Protein AF-A0A354BLD5-F1 (afdb_monomer)

Structure (mmCIF, N/CA/C/O backbone):
data_AF-A0A354BLD5-F1
#
_entry.id   AF-A0A354BLD5-F1
#
loop_
_atom_site.group_PDB
_atom_site.id
_atom_site.type_symbol
_atom_site.label_atom_id
_atom_site.label_alt_id
_atom_site.label_comp_id
_atom_site.label_asym_id
_atom_site.label_entity_id
_atom_site.label_seq_id
_atom_site.pdbx_PDB_ins_code
_atom_site.Cartn_x
_atom_site.Cartn_y
_atom_site.Cartn_z
_atom_site.occupancy
_atom_site.B_iso_or_equiv
_atom_site.auth_seq_id
_atom_site.auth_comp_id
_atom_site.auth_asym_id
_atom_site.auth_atom_id
_atom_site.pdbx_PDB_model_num
ATOM 1 N N . GLN A 1 1 ? -12.205 -11.275 2.507 1.00 87.06 1 GLN A N 1
ATOM 2 C CA . GLN A 1 1 ? -12.228 -12.697 2.923 1.00 87.06 1 GLN A CA 1
ATOM 3 C C . GLN A 1 1 ? -11.102 -13.007 3.904 1.00 87.06 1 GLN A C 1
ATOM 5 O O . GLN A 1 1 ? -11.421 -13.140 5.073 1.00 87.06 1 GLN A O 1
ATOM 10 N N . LEU A 1 2 ? -9.819 -13.063 3.502 1.00 96.81 2 LEU A N 1
ATOM 11 C CA . LEU A 1 2 ? -8.726 -13.361 4.452 1.00 96.81 2 LEU A CA 1
ATOM 12 C C . LEU A 1 2 ? -8.597 -12.324 5.577 1.00 96.81 2 LEU A C 1
ATOM 14 O O . LEU A 1 2 ? -8.556 -12.723 6.730 1.00 96.81 2 LEU A O 1
ATOM 18 N N . PHE A 1 3 ? -8.608 -11.025 5.259 1.00 97.31 3 PHE A N 1
ATOM 19 C CA . PHE A 1 3 ? -8.586 -9.953 6.269 1.00 97.31 3 PHE A CA 1
ATOM 20 C C . PHE A 1 3 ? -9.708 -10.126 7.305 1.00 97.31 3 PHE A C 1
ATOM 22 O O . PHE A 1 3 ? -9.478 -10.157 8.505 1.00 97.31 3 PHE A O 1
ATOM 29 N N . ASP A 1 4 ? -10.942 -10.343 6.848 1.00 96.69 4 ASP A N 1
ATOM 30 C CA . ASP A 1 4 ? -12.082 -10.503 7.757 1.00 96.69 4 ASP A CA 1
ATOM 31 C C . ASP A 1 4 ? -11.940 -11.761 8.640 1.00 96.69 4 ASP A C 1
ATOM 33 O O . ASP A 1 4 ? -12.308 -11.750 9.814 1.00 96.69 4 ASP A O 1
ATOM 37 N N . GLN A 1 5 ? -11.367 -12.838 8.091 1.00 98.00 5 GLN A N 1
ATOM 38 C CA . GLN A 1 5 ? -11.119 -14.095 8.804 1.00 98.00 5 GLN A CA 1
ATOM 39 C C . GLN A 1 5 ? -9.977 -13.992 9.823 1.00 98.00 5 GLN A C 1
ATOM 41 O O . GLN A 1 5 ? -10.000 -14.700 10.827 1.00 98.00 5 GLN A O 1
ATOM 46 N N . THR A 1 6 ? -9.001 -13.108 9.601 1.00 97.56 6 THR A N 1
ATOM 47 C CA . THR A 1 6 ? -7.837 -12.921 10.481 1.00 97.56 6 THR A CA 1
ATOM 48 C C . THR A 1 6 ? -7.955 -11.701 11.394 1.00 97.56 6 THR A C 1
ATOM 50 O O . THR A 1 6 ? -6.990 -11.353 12.076 1.00 97.56 6 THR A O 1
ATOM 53 N N . LYS A 1 7 ? -9.153 -11.106 11.512 1.00 96.75 7 LYS A N 1
ATOM 54 C CA . LYS A 1 7 ? -9.417 -9.928 12.360 1.00 96.75 7 LYS A CA 1
ATOM 55 C C . LYS A 1 7 ? -8.955 -10.083 13.810 1.00 96.75 7 LYS A C 1
ATOM 57 O O . LYS A 1 7 ? -8.505 -9.113 14.413 1.00 96.75 7 LYS A O 1
ATOM 62 N N . ARG A 1 8 ? -9.031 -11.303 14.355 1.00 97.06 8 ARG A N 1
ATOM 63 C CA . ARG A 1 8 ? -8.564 -11.635 15.714 1.00 97.06 8 ARG A CA 1
ATOM 64 C C . ARG A 1 8 ? -7.042 -11.622 15.869 1.00 97.06 8 ARG A C 1
ATOM 66 O O . ARG A 1 8 ? -6.572 -11.454 16.980 1.00 97.06 8 ARG A O 1
ATOM 73 N N . GLU A 1 9 ? -6.293 -11.789 14.784 1.00 97.56 9 GLU A N 1
ATOM 74 C CA . GLU A 1 9 ? -4.828 -11.811 14.811 1.00 97.56 9 GLU A CA 1
ATOM 75 C C . GLU A 1 9 ? -4.268 -10.402 14.619 1.00 97.56 9 GLU A C 1
ATOM 77 O O . GLU A 1 9 ? -3.442 -9.928 15.398 1.00 97.56 9 GLU A O 1
ATOM 82 N N . HIS A 1 10 ? -4.745 -9.690 13.594 1.00 96.19 10 HIS A N 1
ATOM 83 C CA . HIS A 1 10 ? -4.192 -8.381 13.252 1.00 96.19 10 HIS A CA 1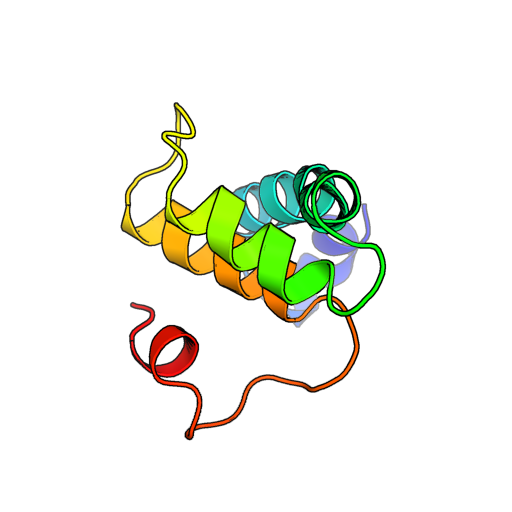
ATOM 84 C C . HIS A 1 10 ? -4.815 -7.219 14.028 1.00 96.19 10 HIS A C 1
ATOM 86 O O . HIS A 1 10 ? -4.218 -6.151 14.069 1.00 96.19 10 HIS A O 1
ATOM 92 N N . HIS A 1 11 ? -6.012 -7.376 14.606 1.00 97.12 11 HIS A N 1
ATOM 93 C CA . HIS A 1 11 ? -6.722 -6.343 15.383 1.00 97.12 11 HIS A CA 1
ATOM 94 C C . HIS A 1 11 ? -7.032 -5.023 14.637 1.00 97.12 11 HIS A C 1
ATOM 96 O O . HIS A 1 11 ? -7.600 -4.100 15.212 1.00 97.12 11 HIS A O 1
ATOM 102 N N . LEU A 1 12 ? -6.692 -4.929 13.350 1.00 97.00 12 LEU A N 1
ATOM 103 C CA . LEU A 1 12 ? -6.996 -3.787 12.484 1.00 97.00 12 LEU A CA 1
ATOM 104 C C . LEU A 1 12 ? -8.504 -3.591 12.220 1.00 97.00 12 LEU A C 1
ATOM 106 O O . LEU A 1 12 ? -9.274 -4.551 12.120 1.00 97.00 12 LEU A O 1
ATOM 110 N N . GLY A 1 13 ? -8.894 -2.321 12.076 1.00 96.25 13 GLY A N 1
ATOM 111 C CA . GLY A 1 13 ? -10.266 -1.877 11.811 1.00 96.25 13 GLY A CA 1
ATOM 112 C C . GLY A 1 13 ? -10.602 -1.679 10.329 1.00 96.25 13 GLY A C 1
ATOM 113 O O . GLY A 1 13 ? -9.846 -2.059 9.433 1.00 96.25 13 GLY A O 1
ATOM 114 N N . ASP A 1 14 ? -11.752 -1.052 10.081 1.00 96.25 14 ASP A N 1
ATOM 115 C CA . ASP A 1 14 ? -12.339 -0.935 8.741 1.00 96.25 14 ASP A CA 1
ATOM 116 C C . ASP A 1 14 ? -11.519 -0.042 7.798 1.00 96.25 14 ASP A C 1
ATOM 118 O O . ASP A 1 14 ? -11.453 -0.318 6.606 1.00 96.25 14 ASP A O 1
ATOM 122 N N . GLN A 1 15 ? -10.815 0.970 8.313 1.00 96.25 15 GLN A N 1
ATOM 123 C CA . GLN A 1 15 ? -9.932 1.806 7.490 1.00 96.25 15 GLN A CA 1
ATOM 124 C C . GLN A 1 15 ? -8.790 0.988 6.867 1.00 96.25 15 GLN A C 1
ATOM 126 O O . GLN A 1 15 ? -8.557 1.063 5.664 1.00 96.25 15 GLN A O 1
ATOM 131 N N . ALA A 1 16 ? -8.140 0.120 7.648 1.00 97.38 16 ALA A N 1
ATOM 132 C CA . ALA A 1 16 ? -7.098 -0.767 7.133 1.00 97.38 16 ALA A CA 1
ATOM 133 C C . ALA A 1 16 ? -7.645 -1.799 6.138 1.00 97.38 16 ALA A C 1
ATOM 135 O O . ALA A 1 16 ? -6.957 -2.168 5.185 1.00 97.38 16 ALA A O 1
ATOM 136 N N . ARG A 1 17 ? -8.896 -2.240 6.333 1.00 97.56 17 ARG A N 1
ATOM 137 C CA . ARG A 1 17 ? -9.604 -3.078 5.360 1.00 97.56 17 ARG A CA 1
ATOM 138 C C . ARG A 1 17 ? -9.753 -2.344 4.028 1.00 97.56 17 ARG A C 1
ATOM 140 O O . ARG A 1 17 ? -9.433 -2.917 2.992 1.00 97.56 17 ARG A O 1
ATOM 147 N N . THR A 1 18 ? -10.193 -1.086 4.071 1.00 96.62 18 THR A N 1
ATOM 148 C CA . THR A 1 18 ? -10.322 -0.218 2.896 1.00 96.62 18 THR A CA 1
ATOM 149 C C . THR A 1 18 ? -8.974 -0.027 2.210 1.00 96.62 18 THR A C 1
ATOM 151 O O . THR A 1 18 ? -8.871 -0.267 1.010 1.00 96.62 18 THR A O 1
ATOM 154 N N . TRP A 1 19 ? -7.909 0.306 2.945 1.00 97.75 19 TRP A N 1
ATOM 155 C CA . TRP A 1 19 ? -6.570 0.440 2.360 1.00 97.75 19 TRP A CA 1
ATOM 156 C C . TRP A 1 19 ? -6.107 -0.830 1.647 1.00 97.75 19 TRP A C 1
ATOM 158 O O . TRP A 1 19 ? -5.599 -0.770 0.526 1.00 97.75 19 TRP A O 1
ATOM 168 N N . LEU A 1 20 ? -6.312 -1.990 2.277 1.00 98.00 20 LEU A N 1
ATOM 169 C CA . LEU A 1 20 ? -5.965 -3.274 1.680 1.00 98.00 20 LEU A CA 1
ATOM 170 C C . LEU A 1 20 ? -6.788 -3.555 0.417 1.00 98.00 20 LEU A C 1
ATOM 172 O O . LEU A 1 20 ? -6.246 -4.095 -0.542 1.00 98.00 20 LEU A O 1
ATOM 176 N N . GLU A 1 21 ? -8.068 -3.186 0.398 1.00 97.31 21 GLU A N 1
ATOM 177 C CA . GLU A 1 21 ? -8.951 -3.345 -0.760 1.00 97.31 21 GLU A CA 1
ATOM 178 C C . GLU A 1 21 ? -8.483 -2.491 -1.949 1.00 97.31 21 GLU A C 1
ATOM 180 O O . GLU A 1 21 ? -8.278 -3.028 -3.040 1.00 97.31 21 GLU A O 1
ATOM 185 N N . TYR A 1 22 ? -8.191 -1.204 -1.727 1.00 97.88 22 TYR A N 1
ATOM 186 C CA . TYR A 1 22 ? -7.610 -0.334 -2.757 1.00 97.88 22 TYR A CA 1
ATOM 187 C C . TYR A 1 22 ? -6.271 -0.875 -3.271 1.00 97.88 22 TYR A C 1
ATOM 189 O O . TYR A 1 22 ? -6.066 -0.991 -4.481 1.00 97.88 22 TYR A O 1
ATOM 197 N N . ALA A 1 23 ? -5.362 -1.258 -2.370 1.00 98.12 23 ALA A N 1
ATOM 198 C CA . ALA A 1 23 ? -4.057 -1.780 -2.757 1.00 98.12 23 ALA A CA 1
ATOM 199 C C . ALA A 1 23 ? -4.176 -3.103 -3.531 1.00 98.12 23 ALA A C 1
ATOM 201 O O . ALA A 1 23 ? -3.472 -3.300 -4.519 1.00 98.12 23 ALA A O 1
ATOM 202 N N . ALA A 1 24 ? -5.092 -3.992 -3.135 1.00 98.06 24 ALA A N 1
ATOM 203 C CA . ALA A 1 24 ? -5.344 -5.252 -3.828 1.00 98.06 24 ALA A CA 1
ATOM 204 C C . ALA A 1 24 ? -5.897 -5.040 -5.244 1.00 98.06 24 ALA A C 1
ATOM 206 O O . ALA A 1 24 ? -5.547 -5.800 -6.143 1.00 98.06 24 ALA A O 1
ATOM 207 N N . ILE A 1 25 ? -6.696 -3.998 -5.478 1.00 97.75 25 ILE A N 1
ATOM 208 C CA . ILE A 1 25 ? -7.169 -3.647 -6.825 1.00 97.75 25 ILE A CA 1
ATOM 209 C C . ILE A 1 25 ? -6.028 -3.059 -7.671 1.00 97.75 25 ILE A C 1
ATOM 211 O O . ILE A 1 25 ? -5.897 -3.382 -8.850 1.00 97.75 25 ILE A O 1
ATOM 215 N N . LEU A 1 26 ? -5.181 -2.216 -7.075 1.00 97.94 26 LEU A N 1
ATOM 216 C CA . LEU A 1 26 ? -4.222 -1.387 -7.813 1.00 97.94 26 LEU A CA 1
ATOM 217 C C . LEU A 1 26 ? -2.805 -1.975 -7.923 1.00 97.94 26 LEU A C 1
ATOM 219 O O . LEU A 1 26 ? -2.008 -1.456 -8.700 1.00 97.94 26 LEU A O 1
ATOM 223 N N . HIS A 1 27 ? -2.458 -3.040 -7.190 1.00 98.38 27 HIS A N 1
ATOM 224 C CA . HIS A 1 27 ? -1.073 -3.539 -7.086 1.00 98.38 27 HIS A CA 1
ATOM 225 C C . HIS A 1 27 ? -0.383 -3.855 -8.427 1.00 98.38 27 HIS A C 1
ATOM 227 O O . HIS A 1 27 ? 0.845 -3.772 -8.526 1.00 98.38 27 HIS A O 1
ATOM 233 N N . ASP A 1 28 ? -1.163 -4.169 -9.462 1.00 98.25 28 ASP A N 1
ATOM 234 C CA . ASP A 1 28 ? -0.678 -4.537 -10.789 1.00 98.25 28 ASP A CA 1
ATOM 235 C C . ASP A 1 28 ? -0.740 -3.399 -11.823 1.00 98.25 28 ASP A C 1
ATOM 237 O O . ASP A 1 28 ? -0.240 -3.558 -12.936 1.00 98.25 28 ASP A O 1
ATOM 241 N N . VAL A 1 29 ? -1.232 -2.206 -11.464 1.00 98.25 29 VAL A N 1
ATOM 242 C CA . VAL A 1 29 ? -1.326 -1.060 -12.395 1.00 98.25 29 VAL A CA 1
ATOM 243 C C . VAL A 1 29 ? 0.032 -0.679 -13.007 1.00 98.25 29 VAL A C 1
ATOM 245 O O . VAL A 1 29 ? 0.121 -0.237 -14.152 1.00 98.25 29 VAL A O 1
ATOM 248 N N . GLY A 1 30 ? 1.126 -0.943 -12.285 1.00 98.31 30 GLY A N 1
ATOM 249 C CA . GLY A 1 30 ? 2.491 -0.726 -12.761 1.00 98.31 30 GLY A CA 1
ATOM 250 C C . GLY A 1 30 ? 2.909 -1.584 -13.963 1.00 98.31 30 GLY A C 1
ATOM 251 O O . GLY A 1 30 ? 3.895 -1.241 -14.619 1.00 98.31 30 GLY A O 1
ATOM 252 N N . TYR A 1 31 ? 2.180 -2.658 -14.297 1.00 98.31 31 TYR A N 1
ATOM 253 C CA . TYR A 1 31 ? 2.444 -3.452 -15.505 1.00 98.31 31 TYR A CA 1
ATOM 254 C C . TYR A 1 31 ? 2.246 -2.652 -16.794 1.00 98.31 31 TYR A C 1
ATOM 256 O O . TYR A 1 31 ? 2.926 -2.937 -17.779 1.00 98.31 31 TYR A O 1
ATOM 264 N N . HIS A 1 32 ? 1.387 -1.627 -16.779 1.00 97.38 32 HIS A N 1
ATOM 265 C CA . HIS A 1 32 ? 1.213 -0.719 -17.915 1.00 97.38 32 HIS A CA 1
ATOM 266 C C . HIS A 1 32 ? 2.454 0.141 -18.193 1.00 97.38 32 HIS A C 1
ATOM 268 O O . HIS A 1 32 ? 2.607 0.639 -19.304 1.00 97.38 32 HIS A O 1
ATOM 274 N N . ILE A 1 33 ? 3.350 0.294 -17.209 1.00 97.75 33 ILE A N 1
ATOM 275 C CA . ILE A 1 33 ? 4.642 0.968 -17.382 1.00 97.75 33 ILE A CA 1
ATOM 276 C C . ILE A 1 33 ? 5.709 -0.051 -17.779 1.00 97.75 33 ILE A C 1
ATOM 278 O O . ILE A 1 33 ? 6.353 0.081 -18.820 1.00 97.75 33 ILE A O 1
ATOM 282 N N . ASN A 1 34 ? 5.935 -1.059 -16.931 1.00 97.69 34 ASN A N 1
ATOM 283 C CA . ASN A 1 34 ? 6.922 -2.103 -17.183 1.00 97.69 34 ASN A CA 1
ATOM 284 C C . ASN A 1 34 ? 6.659 -3.335 -16.299 1.00 97.69 34 ASN A C 1
ATOM 286 O O . ASN A 1 34 ? 6.535 -3.197 -15.078 1.00 97.69 34 ASN A O 1
ATOM 290 N N . PRO A 1 35 ? 6.678 -4.561 -16.856 1.00 97.38 35 PRO A N 1
ATOM 291 C CA . PRO A 1 35 ? 6.627 -5.783 -16.052 1.00 97.38 35 PRO A CA 1
ATOM 292 C C . PRO A 1 35 ? 7.786 -5.920 -15.054 1.00 97.38 35 PRO A C 1
ATOM 294 O O . PRO A 1 35 ? 7.647 -6.500 -13.970 1.00 97.38 35 PRO A O 1
ATOM 297 N N . ARG A 1 36 ? 8.968 -5.391 -15.392 1.00 97.62 36 ARG A N 1
ATOM 298 C CA . ARG A 1 36 ? 10.092 -5.328 -14.458 1.00 97.62 36 ARG A CA 1
ATOM 299 C C . ARG A 1 36 ? 9.801 -4.268 -13.408 1.00 97.62 36 ARG A C 1
ATOM 301 O O . ARG A 1 36 ? 9.574 -3.114 -13.723 1.00 97.62 36 ARG A O 1
ATOM 308 N N . GLN A 1 37 ? 9.898 -4.672 -12.143 1.00 97.19 37 GLN A N 1
ATOM 309 C CA . GLN A 1 37 ? 9.685 -3.787 -10.993 1.00 97.19 37 GLN A CA 1
ATOM 310 C C . GLN A 1 37 ? 8.284 -3.148 -10.951 1.00 97.19 37 GLN A C 1
ATOM 312 O O . GLN A 1 37 ? 8.122 -2.090 -10.353 1.00 97.19 37 GLN A O 1
ATOM 317 N N . HIS A 1 38 ? 7.267 -3.823 -11.504 1.00 98.25 38 HIS A N 1
ATOM 318 C CA . HIS A 1 38 ? 5.897 -3.301 -11.592 1.00 98.25 38 HIS A CA 1
ATOM 319 C C . HIS A 1 38 ? 5.337 -2.801 -10.250 1.00 98.25 38 HIS A C 1
ATOM 321 O O . HIS A 1 38 ? 4.722 -1.753 -10.208 1.00 98.25 38 HIS A O 1
ATOM 327 N N . HIS A 1 39 ? 5.639 -3.470 -9.136 1.00 98.38 39 HIS A N 1
ATOM 328 C CA . HIS A 1 39 ? 5.294 -3.034 -7.775 1.00 98.38 39 HIS A CA 1
ATOM 329 C C . HIS A 1 39 ? 5.821 -1.629 -7.405 1.00 98.38 39 HIS A C 1
ATOM 331 O O . HIS A 1 39 ? 5.140 -0.873 -6.718 1.00 98.38 39 HIS A O 1
ATOM 337 N N . LYS A 1 40 ? 7.006 -1.226 -7.889 1.00 98.38 40 LYS A N 1
ATOM 338 C CA . LYS A 1 40 ? 7.522 0.144 -7.699 1.00 98.38 40 LYS A CA 1
ATOM 339 C C . LYS A 1 40 ? 6.815 1.153 -8.603 1.00 98.38 40 LYS A C 1
ATOM 341 O O . LYS A 1 40 ? 6.641 2.302 -8.217 1.00 98.38 40 LYS A O 1
ATOM 346 N N . HIS A 1 41 ? 6.417 0.725 -9.795 1.00 98.50 41 HIS A N 1
ATOM 347 C CA . HIS A 1 41 ? 5.619 1.540 -10.706 1.00 98.50 41 HIS A CA 1
ATOM 348 C C . HIS A 1 41 ? 4.189 1.723 -10.185 1.00 98.50 41 HIS A C 1
ATOM 350 O O . HIS A 1 41 ? 3.671 2.830 -10.239 1.00 98.50 41 HIS A O 1
ATOM 356 N N . ALA A 1 42 ? 3.594 0.679 -9.604 1.00 98.56 42 ALA A N 1
ATOM 357 C CA . ALA A 1 42 ? 2.309 0.744 -8.922 1.00 98.56 42 ALA A CA 1
ATOM 358 C C . ALA A 1 42 ? 2.369 1.721 -7.743 1.00 98.56 42 ALA A C 1
ATOM 360 O O . ALA A 1 42 ? 1.535 2.613 -7.672 1.00 98.56 42 ALA A O 1
ATOM 361 N N . TYR A 1 43 ? 3.405 1.631 -6.896 1.00 98.56 43 TYR A N 1
ATOM 362 C CA . TYR A 1 43 ? 3.667 2.625 -5.848 1.00 98.56 43 TYR A CA 1
ATOM 363 C C . TYR A 1 43 ? 3.645 4.055 -6.397 1.00 98.56 43 TYR A C 1
ATOM 365 O O . TYR A 1 43 ? 2.897 4.887 -5.902 1.00 98.56 43 TYR A O 1
ATOM 373 N N . TYR A 1 44 ? 4.446 4.323 -7.433 1.00 98.19 44 TYR A N 1
ATOM 374 C CA . TYR A 1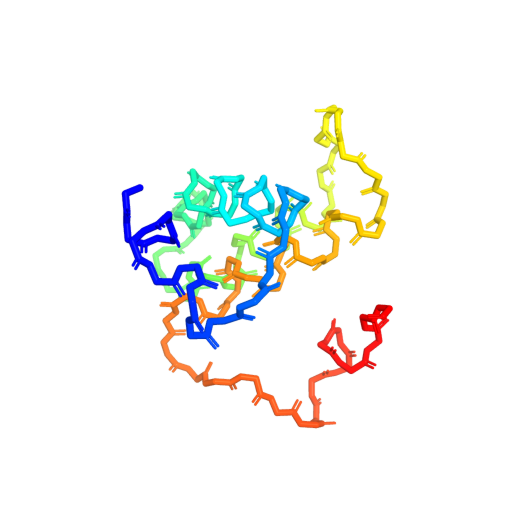 44 ? 4.572 5.661 -8.008 1.00 98.19 44 TYR A CA 1
ATOM 375 C C . TYR A 1 44 ? 3.239 6.176 -8.560 1.00 98.19 44 TYR A C 1
ATOM 377 O O . TYR A 1 44 ? 2.857 7.309 -8.288 1.00 98.19 44 TYR A O 1
ATOM 385 N N . LEU A 1 45 ? 2.514 5.334 -9.301 1.00 98.31 45 LEU A N 1
ATOM 386 C CA . LEU A 1 45 ? 1.216 5.696 -9.859 1.00 98.31 45 LEU A CA 1
ATOM 387 C C . LEU A 1 45 ? 0.201 5.999 -8.758 1.00 98.31 45 LEU A C 1
ATOM 389 O O . LEU A 1 45 ? -0.429 7.045 -8.812 1.00 98.31 45 LEU A O 1
ATOM 393 N N . ILE A 1 46 ? 0.074 5.137 -7.747 1.00 98.12 46 ILE A N 1
ATOM 394 C CA . ILE A 1 46 ? -0.879 5.326 -6.644 1.00 98.12 46 ILE A CA 1
ATOM 395 C C . ILE A 1 46 ? -0.536 6.587 -5.842 1.00 98.12 46 ILE A C 1
ATOM 397 O O . ILE A 1 46 ? -1.405 7.430 -5.657 1.00 98.12 46 ILE A O 1
ATOM 401 N N . LYS A 1 47 ? 0.732 6.751 -5.436 1.00 97.69 47 LYS A N 1
ATOM 402 C CA . LYS A 1 47 ? 1.226 7.887 -4.632 1.00 97.69 47 LYS A CA 1
ATOM 403 C C . LYS A 1 47 ? 0.966 9.248 -5.286 1.00 97.69 47 LYS A C 1
ATOM 405 O O . LYS A 1 47 ? 0.811 10.244 -4.589 1.00 97.69 47 LYS A O 1
ATOM 410 N N . HIS A 1 48 ? 0.954 9.300 -6.617 1.00 97.19 48 HIS A N 1
ATOM 411 C CA . HIS A 1 48 ? 0.773 10.534 -7.387 1.00 97.19 48 HIS A CA 1
ATOM 412 C C . HIS A 1 48 ? -0.564 10.600 -8.136 1.00 97.19 48 HIS A C 1
ATOM 414 O O . HIS A 1 48 ? -0.732 11.454 -9.007 1.00 97.19 48 HIS A O 1
ATOM 420 N N . SER A 1 49 ? -1.506 9.712 -7.817 1.00 93.50 49 SER A N 1
ATOM 421 C CA . SER A 1 49 ? -2.868 9.758 -8.349 1.00 93.50 49 SER A CA 1
ATOM 422 C C . SER A 1 49 ? -3.806 10.445 -7.369 1.00 93.50 49 SER A C 1
ATOM 424 O O . SER A 1 49 ? -3.669 10.300 -6.159 1.00 93.50 49 SER A O 1
ATOM 426 N N . ASP A 1 50 ? -4.808 11.132 -7.905 1.00 91.38 50 ASP A N 1
ATOM 427 C CA . ASP A 1 50 ? -5.961 11.568 -7.125 1.00 91.38 50 ASP A CA 1
ATOM 428 C C . ASP A 1 50 ? -6.984 10.424 -7.075 1.00 91.38 50 ASP A C 1
ATOM 430 O O . ASP A 1 50 ? -7.725 10.173 -8.031 1.00 91.38 50 ASP A O 1
ATOM 434 N N . LEU A 1 51 ? -6.950 9.657 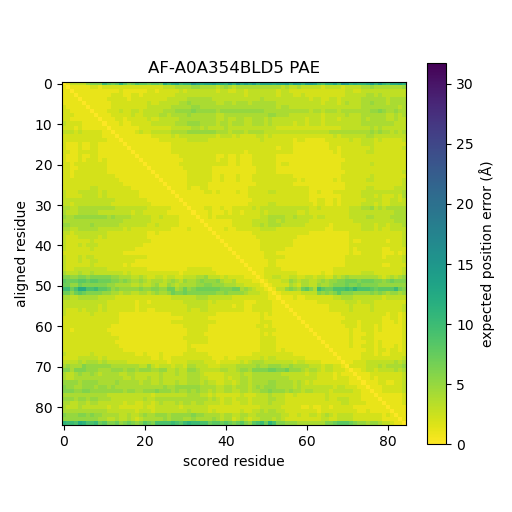-5.984 1.00 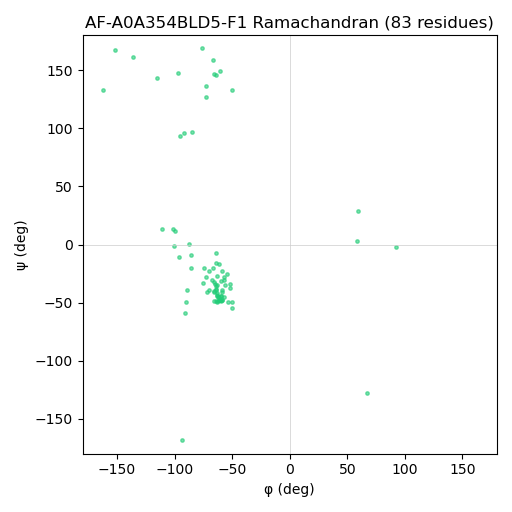90.31 51 LEU A N 1
ATOM 435 C CA . LEU A 1 51 ? -7.886 8.568 -5.728 1.00 90.31 51 LEU A CA 1
ATOM 436 C C . LEU A 1 51 ? -9.015 9.094 -4.845 1.00 90.31 51 LEU A C 1
ATOM 438 O O . LEU A 1 51 ? -8.914 9.104 -3.619 1.00 90.31 51 LEU A O 1
ATOM 442 N N . GLY A 1 52 ? -10.099 9.532 -5.486 1.00 90.31 52 GLY A N 1
ATOM 443 C CA . GLY A 1 52 ? -11.274 10.045 -4.787 1.00 90.31 52 GLY A CA 1
ATOM 444 C C . GLY A 1 52 ? -11.754 9.095 -3.682 1.00 90.31 52 GLY A C 1
ATOM 445 O O . GLY A 1 52 ? -11.887 7.892 -3.894 1.00 90.31 52 GLY A O 1
ATOM 446 N N . GLY A 1 53 ? -12.022 9.653 -2.500 1.00 88.50 53 GLY A N 1
ATOM 447 C CA . GLY A 1 53 ? -12.412 8.887 -1.312 1.00 88.50 53 GLY A CA 1
ATOM 448 C C . GLY A 1 53 ? -11.251 8.478 -0.402 1.00 88.50 53 GLY A C 1
ATOM 449 O O . GLY A 1 53 ? -11.515 7.902 0.651 1.00 88.50 53 GLY A O 1
ATOM 450 N N . LEU A 1 54 ? -10.004 8.800 -0.763 1.00 94.88 54 LEU A N 1
ATOM 451 C CA . LEU A 1 54 ? -8.8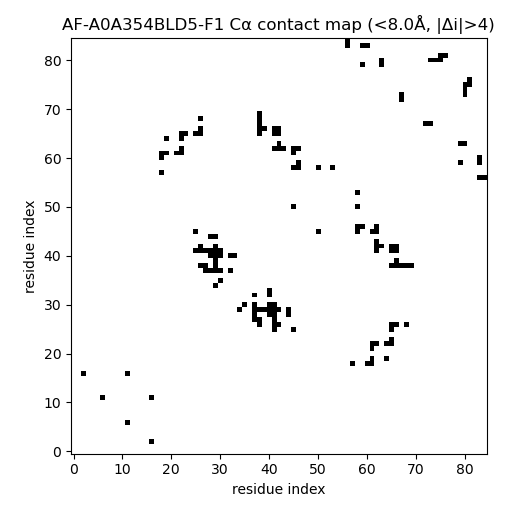24 8.650 0.089 1.00 94.88 54 LEU A CA 1
ATOM 452 C C . LEU A 1 54 ? -8.214 10.018 0.417 1.00 94.88 54 LEU A C 1
ATOM 454 O O . LEU 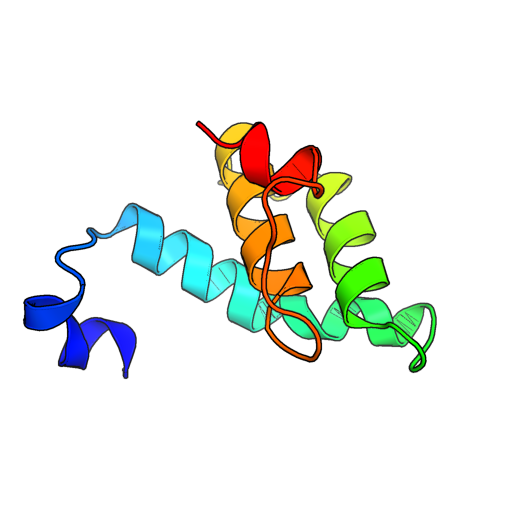A 1 54 ? -8.183 10.919 -0.421 1.00 94.88 54 LEU A O 1
ATOM 458 N N . THR A 1 55 ? -7.716 10.176 1.641 1.00 96.31 55 THR A N 1
ATOM 459 C CA . THR A 1 55 ? -6.850 11.307 2.001 1.00 96.31 55 THR A CA 1
ATOM 460 C C . THR A 1 55 ? -5.433 11.100 1.453 1.00 96.31 55 THR A C 1
ATOM 462 O O . THR A 1 55 ? -5.074 10.005 1.020 1.00 96.31 55 THR A O 1
ATOM 465 N N . ALA A 1 56 ? -4.592 12.138 1.502 1.00 95.56 56 ALA A N 1
ATOM 466 C CA . ALA A 1 56 ? -3.180 12.007 1.133 1.00 95.56 56 ALA A CA 1
ATOM 467 C C . ALA A 1 56 ? -2.449 10.960 1.999 1.00 95.56 56 ALA A C 1
ATOM 469 O O . ALA A 1 56 ? -1.669 10.166 1.483 1.00 95.56 56 ALA A O 1
ATOM 470 N N . GLU A 1 57 ? -2.758 10.905 3.296 1.00 96.38 57 GLU A N 1
ATOM 471 C CA . GLU A 1 57 ? -2.200 9.905 4.214 1.00 96.38 57 GLU A CA 1
ATOM 472 C C . GLU A 1 57 ? -2.671 8.488 3.858 1.00 96.38 57 GLU A C 1
ATOM 474 O O . GLU A 1 57 ? -1.873 7.550 3.833 1.00 96.38 57 GLU A O 1
ATOM 479 N N . ASP A 1 58 ? -3.948 8.325 3.500 1.00 97.56 58 ASP A N 1
ATOM 480 C CA . ASP A 1 58 ? -4.466 7.034 3.044 1.00 97.56 58 ASP A CA 1
ATOM 481 C C . ASP A 1 58 ? -3.776 6.582 1.745 1.00 97.56 58 ASP A C 1
ATOM 483 O O . ASP A 1 58 ? -3.419 5.410 1.607 1.00 97.56 58 ASP A O 1
ATOM 487 N N . ILE A 1 59 ? -3.558 7.502 0.796 1.00 97.88 59 ILE A N 1
ATOM 488 C CA . ILE A 1 59 ? -2.842 7.229 -0.460 1.00 97.88 59 ILE A CA 1
ATOM 489 C C . ILE A 1 59 ? -1.424 6.726 -0.175 1.00 97.88 59 ILE A C 1
ATOM 491 O O . ILE A 1 59 ? -0.977 5.764 -0.806 1.00 97.88 59 ILE A O 1
ATOM 495 N N . ASP A 1 60 ? -0.736 7.313 0.801 1.00 97.62 60 ASP A N 1
ATOM 496 C CA . ASP A 1 60 ? 0.621 6.920 1.182 1.00 97.62 60 ASP A CA 1
ATOM 497 C C . ASP A 1 60 ? 0.677 5.489 1.718 1.00 97.62 60 ASP A C 1
ATOM 499 O O . ASP A 1 60 ? 1.551 4.698 1.330 1.00 97.62 60 ASP A O 1
ATOM 503 N N . VAL A 1 61 ? -0.291 5.125 2.561 1.00 98.12 61 VAL A N 1
ATOM 504 C CA . VAL A 1 61 ? -0.415 3.766 3.092 1.00 98.12 61 VAL A CA 1
ATOM 505 C C . VAL A 1 61 ? -0.753 2.781 1.970 1.00 98.12 61 VAL A C 1
ATOM 507 O O . VAL A 1 61 ? -0.069 1.765 1.816 1.00 98.12 61 VAL A O 1
ATOM 510 N N . VAL A 1 62 ? -1.746 3.088 1.130 1.00 98.31 62 VAL A N 1
ATOM 511 C CA . VAL A 1 62 ? -2.163 2.235 0.001 1.00 98.31 62 VAL A CA 1
ATOM 512 C C . VAL A 1 62 ? -1.015 2.015 -0.986 1.00 98.31 62 VAL A C 1
ATOM 514 O O . VAL A 1 62 ? -0.761 0.877 -1.396 1.00 98.31 62 VAL A O 1
ATOM 517 N N . ALA A 1 63 ? -0.277 3.072 -1.335 1.00 98.38 63 ALA A N 1
ATOM 518 C CA . ALA A 1 63 ? 0.881 2.985 -2.216 1.00 98.38 63 ALA A CA 1
ATOM 519 C C . ALA A 1 63 ? 1.945 2.052 -1.628 1.00 98.38 63 ALA A C 1
ATOM 521 O O . ALA A 1 63 ? 2.476 1.195 -2.341 1.00 98.38 63 ALA A O 1
ATOM 522 N N . ASN A 1 64 ? 2.241 2.165 -0.329 1.00 98.50 64 ASN A N 1
ATOM 523 C CA . ASN A 1 64 ? 3.207 1.298 0.343 1.00 98.50 64 ASN A CA 1
ATOM 524 C C . ASN A 1 64 ? 2.740 -0.168 0.413 1.00 98.50 64 ASN A C 1
ATOM 526 O O . ASN A 1 64 ? 3.544 -1.063 0.141 1.00 98.50 64 ASN A O 1
ATOM 530 N N . ILE A 1 65 ? 1.458 -0.442 0.679 1.00 98.25 65 ILE A N 1
ATOM 531 C CA . ILE A 1 65 ? 0.914 -1.814 0.621 1.00 98.25 65 ILE A CA 1
ATOM 532 C C . ILE A 1 65 ? 1.111 -2.392 -0.790 1.00 98.25 65 ILE A C 1
ATOM 534 O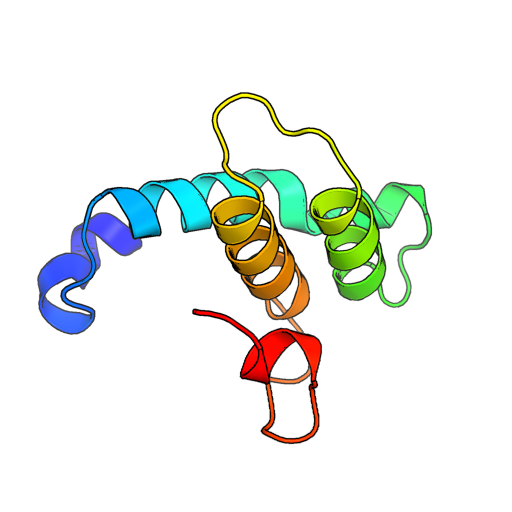 O . ILE A 1 65 ? 1.654 -3.490 -0.947 1.00 98.25 65 ILE A O 1
ATOM 538 N N . ALA A 1 66 ? 0.759 -1.629 -1.830 1.00 98.44 66 ALA A N 1
ATOM 539 C CA . ALA A 1 66 ? 0.955 -2.032 -3.220 1.00 98.44 66 ALA A CA 1
ATOM 540 C C . ALA A 1 66 ? 2.441 -2.208 -3.581 1.00 98.44 66 ALA A C 1
ATOM 542 O O . ALA A 1 66 ? 2.791 -3.109 -4.343 1.00 98.44 66 ALA A O 1
ATOM 543 N N . ARG A 1 67 ? 3.347 -1.406 -3.016 1.00 98.31 67 ARG A N 1
ATOM 544 C CA . ARG A 1 67 ? 4.797 -1.529 -3.230 1.00 98.31 67 ARG A CA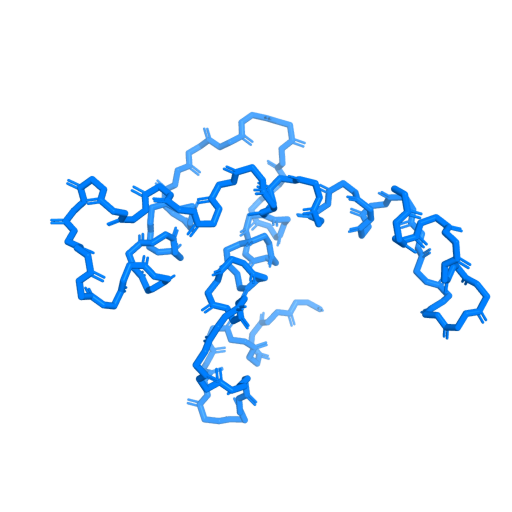 1
ATOM 545 C C . ARG A 1 67 ? 5.349 -2.852 -2.716 1.00 98.31 67 ARG A C 1
ATOM 547 O O . ARG A 1 67 ? 6.181 -3.465 -3.384 1.00 98.31 67 ARG A O 1
ATOM 554 N N . TYR A 1 68 ? 4.924 -3.261 -1.524 1.00 98.25 68 TYR A N 1
ATOM 555 C CA . TYR A 1 68 ? 5.509 -4.389 -0.797 1.00 98.25 68 TYR A CA 1
ATOM 556 C C . TYR A 1 68 ? 4.713 -5.693 -0.929 1.00 98.25 68 TYR A C 1
ATOM 558 O O . TYR A 1 68 ? 5.041 -6.670 -0.262 1.00 98.25 68 TYR A O 1
ATOM 566 N N . HIS A 1 69 ? 3.737 -5.767 -1.845 1.00 97.44 69 HIS A N 1
ATOM 567 C CA . HIS A 1 69 ? 2.993 -7.006 -2.119 1.00 97.44 69 HIS A CA 1
ATOM 568 C C . HIS A 1 69 ? 3.881 -8.160 -2.632 1.00 97.44 69 HIS A C 1
ATOM 570 O O . HIS A 1 69 ? 3.462 -9.317 -2.646 1.00 97.44 69 HIS A O 1
ATOM 576 N N . ARG A 1 70 ? 5.103 -7.862 -3.101 1.00 96.62 70 ARG A N 1
ATOM 577 C CA . ARG A 1 70 ? 6.073 -8.851 -3.587 1.00 96.62 70 ARG A CA 1
ATOM 578 C C . ARG A 1 70 ? 7.513 -8.382 -3.403 1.00 96.62 70 ARG A C 1
ATOM 580 O O . ARG A 1 70 ? 7.788 -7.193 -3.289 1.00 96.62 70 ARG A O 1
ATOM 587 N N . ARG A 1 71 ? 8.448 -9.325 -3.568 1.00 95.69 71 ARG A N 1
ATOM 588 C CA . ARG A 1 71 ? 9.906 -9.109 -3.509 1.00 95.69 71 ARG A CA 1
ATOM 589 C C . ARG A 1 71 ? 10.360 -8.735 -2.095 1.00 95.69 71 ARG A C 1
ATOM 591 O O . ARG A 1 71 ? 10.136 -9.513 -1.178 1.00 95.69 71 ARG A O 1
ATOM 598 N N . SER A 1 72 ? 11.094 -7.640 -1.941 1.00 94.19 72 SER A N 1
ATOM 599 C CA . SER A 1 72 ? 11.685 -7.223 -0.672 1.00 94.19 72 SER A CA 1
ATOM 600 C C . SER A 1 72 ? 10.621 -6.687 0.278 1.00 94.19 72 SER A C 1
ATOM 602 O O . SER A 1 72 ? 9.809 -5.863 -0.134 1.00 94.19 72 SER A O 1
ATOM 604 N N . LEU A 1 73 ? 10.699 -7.085 1.546 1.00 96.56 73 LEU A N 1
ATOM 605 C CA . LEU A 1 73 ? 9.936 -6.476 2.634 1.00 96.56 73 LEU A CA 1
ATOM 606 C C . LEU A 1 73 ? 10.386 -5.021 2.889 1.00 96.56 73 LEU A C 1
ATOM 608 O O . LEU A 1 73 ? 11.503 -4.648 2.499 1.00 96.56 73 LEU A O 1
ATOM 612 N N . PRO A 1 74 ? 9.543 -4.188 3.529 1.00 96.38 74 PRO A N 1
ATOM 613 C CA . PRO A 1 74 ? 9.944 -2.853 3.956 1.00 96.38 74 PRO A CA 1
ATOM 614 C C . PRO A 1 74 ? 11.111 -2.905 4.950 1.00 96.38 74 PRO A C 1
ATOM 616 O O . PRO A 1 74 ? 11.261 -3.854 5.718 1.00 96.38 74 PRO A O 1
ATOM 619 N N . THR A 1 75 ? 11.951 -1.870 4.933 1.00 96.44 75 THR A N 1
ATOM 620 C CA . THR A 1 75 ? 13.083 -1.717 5.857 1.00 96.44 75 THR A CA 1
ATOM 621 C C . THR A 1 75 ? 13.137 -0.284 6.371 1.00 96.44 75 THR A C 1
ATOM 623 O O . THR A 1 75 ? 12.629 0.621 5.715 1.00 96.44 75 THR A O 1
ATOM 626 N N . LEU A 1 76 ? 13.835 -0.053 7.487 1.00 94.88 76 LEU A N 1
ATOM 627 C CA . LEU A 1 76 ? 14.047 1.293 8.043 1.00 94.88 76 LEU A CA 1
ATOM 628 C C . LEU A 1 76 ? 14.875 2.223 7.135 1.00 94.88 76 LEU A C 1
ATOM 630 O O . LEU A 1 76 ? 15.017 3.401 7.427 1.00 94.88 76 LEU A O 1
ATOM 634 N N . LYS A 1 77 ? 15.440 1.706 6.036 1.00 95.69 77 LYS A N 1
ATOM 635 C CA . LYS A 1 77 ? 16.115 2.519 5.013 1.00 95.69 77 LYS A CA 1
ATOM 636 C C . LYS A 1 77 ? 15.148 3.065 3.961 1.00 95.69 77 LYS A C 1
ATOM 638 O O . LYS A 1 77 ? 15.568 3.818 3.090 1.00 95.69 77 LYS A O 1
ATOM 643 N N . HIS A 1 78 ? 13.892 2.624 3.967 1.00 96.19 78 HIS A N 1
ATOM 644 C CA . HIS A 1 78 ? 12.883 3.083 3.023 1.00 96.19 78 HIS A CA 1
ATOM 645 C C . HIS A 1 78 ? 12.139 4.272 3.631 1.00 96.19 78 HIS A C 1
ATOM 647 O O . HIS A 1 78 ? 11.192 4.074 4.386 1.00 96.19 78 HIS A O 1
ATOM 653 N N . GLU A 1 79 ? 12.569 5.484 3.278 1.00 94.88 79 GLU A N 1
ATOM 654 C CA . GLU A 1 79 ? 12.028 6.743 3.811 1.00 94.88 79 GLU A CA 1
ATOM 655 C C . GLU A 1 79 ? 10.497 6.802 3.727 1.00 94.88 79 GLU A C 1
ATOM 657 O O . GLU A 1 79 ? 9.838 6.973 4.744 1.00 94.88 79 GLU A O 1
ATOM 662 N N . GLU A 1 80 ? 9.944 6.489 2.553 1.00 93.56 80 GLU A N 1
ATOM 663 C CA . GLU A 1 80 ? 8.499 6.456 2.271 1.00 93.56 80 GLU A CA 1
ATOM 664 C C . GLU A 1 80 ? 7.687 5.487 3.145 1.00 93.56 80 GLU A C 1
ATOM 666 O O . GLU A 1 80 ? 6.470 5.607 3.244 1.00 93.56 80 GLU A O 1
ATOM 671 N N . PHE A 1 81 ? 8.338 4.468 3.715 1.00 96.19 81 PHE A N 1
ATOM 672 C CA . PHE A 1 81 ? 7.704 3.547 4.660 1.00 96.19 81 PHE A CA 1
ATOM 673 C C . PHE A 1 81 ? 7.836 4.066 6.092 1.00 96.19 81 PHE A C 1
ATOM 675 O O . PHE A 1 81 ? 6.908 3.945 6.881 1.00 96.19 81 PHE A O 1
ATOM 682 N N . THR A 1 82 ? 8.987 4.645 6.432 1.00 96.81 82 THR A N 1
ATOM 683 C CA . THR A 1 82 ? 9.241 5.200 7.768 1.00 96.81 82 THR A CA 1
ATOM 684 C C . THR A 1 82 ? 8.524 6.521 8.027 1.00 96.81 82 THR A C 1
ATOM 686 O O . THR A 1 82 ? 8.368 6.890 9.183 1.00 96.81 82 THR A O 1
ATOM 689 N N . SER A 1 83 ? 8.114 7.230 6.975 1.00 93.94 83 SER A N 1
ATOM 690 C CA . SER A 1 83 ? 7.368 8.487 7.056 1.00 93.94 83 SER A CA 1
ATOM 691 C C . SER A 1 83 ? 5.853 8.293 7.134 1.00 93.94 83 SER A C 1
ATOM 693 O O . SER A 1 83 ? 5.131 9.287 7.135 1.00 93.94 83 SER A O 1
ATOM 695 N N . LEU A 1 84 ? 5.367 7.046 7.137 1.00 93.50 84 LEU A N 1
ATOM 696 C CA . LEU A 1 84 ? 3.948 6.765 7.336 1.00 93.50 84 LEU A CA 1
ATOM 6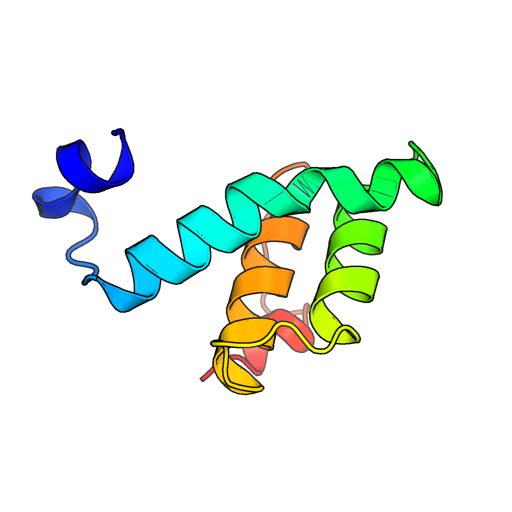97 C C . LEU A 1 84 ? 3.504 7.209 8.745 1.00 93.50 84 LEU A C 1
ATOM 699 O O . LEU A 1 84 ? 4.313 7.118 9.674 1.00 93.50 84 LEU A O 1
ATOM 703 N N . PRO A 1 85 ? 2.257 7.694 8.889 1.00 80.25 85 PRO A N 1
ATOM 704 C CA . PRO A 1 85 ? 1.703 8.122 10.173 1.00 80.25 85 PRO A CA 1
ATOM 705 C C . PRO A 1 85 ? 1.565 6.982 11.194 1.00 80.25 85 PRO A C 1
ATOM 707 O O . PRO A 1 85 ? 1.435 5.802 10.785 1.00 80.25 85 PRO A O 1
#

Secondary structure (DSSP, 8-state):
-HHHHTHHHH---HHHHHHHHHHHHHTTGGGGT-STTHHHHHHHHHHTS--TT--HHHHHHHHHHHHHSSSSPP-TT-HHHHT--

Sequence (85 aa):
QLFDQTKREHHLGDQARTWLEYAAILHDVGYHINPRQHHKHAYYLIKHSDLGGLTAEDIDVVANIARYHRRSLPTLKHEEFTSLP

Solvent-accessible surface area (backbone atoms only — not comparable to full-atom values): 4935 Å² total; per-residue (Å²): 105,70,67,72,74,41,37,86,77,71,68,65,56,70,68,57,51,50,36,50,52,54,17,69,72,42,30,62,60,8,48,82,79,33,76,75,64,16,29,58,41,15,18,54,52,45,57,73,46,91,56,87,95,53,52,75,69,50,32,50,52,22,15,50,53,17,32,46,75,54,88,65,74,88,52,92,84,38,60,81,66,67,68,55,134

Nearest PDB structures (foldseek):
  8jgx-assembly1_A  TM=9.332E-01  e=3.184E-03  Acinetobacter baumannii 15827
  6pbz-assembly1_C  TM=9.521E-01  e=4.431E-03  Escherichia coli K-12
  8jgw-assembly1_B  TM=8.630E-01  e=3.554E-03  Klebsiella pneumoniae subsp. pneumoniae 1158
  6pbz-assembly1_D  TM=9.435E-01  e=9.068E-03  Escherichia coli K-12
  6pc1-assembly2_D  TM=9.023E-01  e=6.963E-02  Helicobacter pylori G27

pLDDT: mean 96.48, std 2.83, range [80.25, 98.56]

Foldseek 3Di:
DVCVVCCVPPVDDDLVVVLLVLLVVQLQVLVVVPPVLSLVSSLVPQLPDDDPPDDNLSSLSSSLCSNQVDDDHDDPVPVSVVPRD

Mean predicted aligned error: 2.47 Å

Radius of gyration: 12.89 Å; Cα contacts (8 Å, |Δi|>4): 82; chains: 1; bounding box: 28×26×34 Å